Protein AF-A0A7S0LW71-F1 (afdb_monomer_lite)

pLDDT: mean 73.61, std 19.4, range [35.44, 93.12]

Structure (mmCIF, N/CA/C/O backbone):
data_AF-A0A7S0LW71-F1
#
_entry.id   AF-A0A7S0LW71-F1
#
loop_
_atom_site.group_PDB
_atom_site.id
_atom_site.type_symbol
_atom_site.label_atom_id
_atom_site.label_alt_id
_atom_site.label_comp_id
_atom_site.label_asym_id
_atom_site.label_entity_id
_atom_site.label_seq_id
_atom_site.pdbx_PDB_ins_code
_atom_site.Cartn_x
_atom_site.Cartn_y
_atom_site.Cartn_z
_atom_site.occupancy
_atom_site.B_iso_or_equiv
_atom_site.auth_seq_id
_atom_site.auth_comp_id
_atom_site.auth_asym_id
_atom_site.auth_atom_id
_atom_site.pdbx_PDB_model_num
ATOM 1 N N . HIS A 1 1 ? -15.031 48.111 -22.662 1.00 38.97 1 HIS A N 1
ATOM 2 C CA . HIS A 1 1 ? -14.544 46.719 -22.761 1.00 38.97 1 HIS A CA 1
ATOM 3 C C . HIS A 1 1 ? -13.339 46.546 -21.852 1.00 38.97 1 HIS A C 1
ATOM 5 O O . HIS A 1 1 ? -12.439 47.370 -21.896 1.00 38.97 1 HIS A O 1
ATOM 11 N N . ASN A 1 2 ? -13.386 45.560 -20.955 1.00 39.44 2 ASN A N 1
ATOM 12 C CA . ASN A 1 2 ? -12.462 45.393 -19.834 1.00 39.44 2 ASN A CA 1
ATOM 13 C C . ASN A 1 2 ? -11.585 44.157 -20.098 1.00 39.44 2 ASN A C 1
ATOM 15 O O . ASN A 1 2 ? -12.115 43.051 -20.169 1.00 39.44 2 ASN A O 1
ATOM 19 N N . THR A 1 3 ? -10.273 44.328 -20.258 1.00 42.38 3 THR A N 1
ATOM 20 C CA . THR A 1 3 ? -9.320 43.220 -20.458 1.00 42.38 3 THR A CA 1
ATOM 21 C C . THR A 1 3 ? -8.058 43.460 -19.636 1.00 42.38 3 THR A C 1
ATOM 23 O O . THR A 1 3 ? -7.300 44.390 -19.896 1.00 42.38 3 THR A O 1
ATOM 26 N N . ARG A 1 4 ? -7.838 42.600 -18.634 1.00 48.81 4 ARG A N 1
ATOM 27 C CA . ARG A 1 4 ? -6.607 42.513 -17.832 1.00 48.81 4 ARG A CA 1
ATOM 28 C C . ARG A 1 4 ? -5.583 41.604 -18.526 1.00 48.81 4 ARG A C 1
ATOM 30 O O . ARG A 1 4 ? -5.961 40.493 -18.894 1.00 48.81 4 ARG A O 1
ATOM 37 N N . PRO A 1 5 ? -4.291 41.967 -18.580 1.00 49.34 5 PRO A N 1
ATOM 38 C CA . PRO A 1 5 ? -3.223 40.996 -18.785 1.00 49.34 5 PRO A CA 1
ATOM 39 C C . PRO A 1 5 ? -2.511 40.595 -17.480 1.00 49.34 5 PRO A C 1
ATOM 41 O O . PRO A 1 5 ? -2.400 41.355 -16.519 1.00 49.34 5 PRO A O 1
ATOM 44 N N . ARG A 1 6 ? -2.073 39.331 -17.479 1.00 42.94 6 ARG A N 1
ATOM 45 C CA . ARG A 1 6 ? -1.492 38.540 -16.385 1.00 42.94 6 ARG A CA 1
ATOM 46 C C . ARG A 1 6 ? -0.023 38.918 -16.160 1.00 42.94 6 ARG A C 1
ATOM 48 O O . ARG A 1 6 ? 0.734 39.052 -17.115 1.00 42.94 6 ARG A O 1
ATOM 55 N N . THR A 1 7 ? 0.390 39.034 -14.902 1.00 44.75 7 THR A N 1
ATOM 56 C CA . THR A 1 7 ? 1.780 39.277 -14.496 1.00 44.75 7 THR A CA 1
ATOM 57 C C . THR A 1 7 ? 2.644 38.022 -14.658 1.00 44.75 7 THR A C 1
ATOM 59 O O . THR A 1 7 ? 2.347 36.962 -14.110 1.00 44.75 7 THR A O 1
ATOM 62 N N . ALA A 1 8 ? 3.744 38.164 -15.400 1.00 39.44 8 ALA A N 1
ATOM 63 C CA . ALA A 1 8 ? 4.846 37.212 -15.474 1.00 39.44 8 ALA A CA 1
ATOM 64 C C . ALA A 1 8 ? 5.875 37.534 -14.376 1.00 39.44 8 ALA A C 1
ATOM 66 O O . ALA A 1 8 ? 6.383 38.653 -14.304 1.00 39.44 8 ALA A O 1
ATOM 67 N N . CYS A 1 9 ? 6.198 36.560 -13.523 1.00 35.44 9 CYS A N 1
ATOM 68 C CA . CYS A 1 9 ? 7.262 36.688 -12.529 1.00 35.44 9 CYS A CA 1
ATOM 69 C C . CYS A 1 9 ? 8.601 36.284 -13.167 1.00 35.44 9 CYS A C 1
ATOM 71 O O . CYS A 1 9 ? 8.838 35.115 -13.458 1.00 35.44 9 CYS A O 1
ATOM 73 N N . SER A 1 10 ? 9.458 37.273 -13.422 1.00 45.72 10 SER A N 1
ATOM 74 C CA . SER A 1 10 ? 10.845 37.100 -13.862 1.00 45.72 10 SER A CA 1
ATOM 75 C C . SER A 1 10 ? 11.795 37.134 -12.665 1.00 45.72 10 SER A C 1
ATOM 77 O O . SER A 1 10 ? 11.712 38.075 -11.878 1.00 45.72 10 SER A O 1
ATOM 79 N N . LYS A 1 11 ? 12.801 36.246 -12.626 1.00 47.59 11 LYS A N 1
ATOM 80 C CA . LYS A 1 11 ? 14.202 36.661 -12.402 1.00 47.59 11 LYS A CA 1
ATOM 81 C C . LYS A 1 11 ? 15.226 35.558 -12.725 1.00 47.59 11 LYS A C 1
ATOM 83 O O . LYS A 1 11 ? 15.261 34.496 -12.123 1.00 47.59 11 LYS A O 1
ATOM 88 N N . ARG A 1 12 ? 16.057 35.914 -13.708 1.00 44.59 12 ARG A N 1
ATOM 89 C CA . ARG A 1 12 ? 17.353 35.376 -14.158 1.00 44.59 12 ARG A CA 1
ATOM 90 C C . ARG A 1 12 ? 18.367 35.161 -13.019 1.00 44.59 12 ARG A C 1
ATOM 92 O O . ARG A 1 12 ? 18.406 36.002 -12.126 1.00 44.59 12 ARG A O 1
ATOM 99 N N . ARG A 1 13 ? 19.334 34.241 -13.188 1.00 37.88 13 ARG A N 1
ATOM 100 C CA . ARG A 1 13 ? 20.689 34.527 -13.741 1.00 37.88 13 ARG A CA 1
ATOM 101 C C . ARG A 1 13 ? 21.615 33.292 -13.679 1.00 37.88 13 ARG A C 1
ATOM 103 O O . ARG A 1 13 ? 21.653 32.586 -12.682 1.00 37.88 13 ARG A O 1
ATOM 110 N N . CYS A 1 14 ? 22.346 33.073 -14.771 1.00 36.16 14 CYS A N 1
ATOM 111 C CA . CYS A 1 14 ? 23.353 32.033 -14.999 1.00 36.16 14 CYS A CA 1
ATOM 112 C C . CYS A 1 14 ? 24.703 32.344 -14.319 1.00 36.16 14 CYS A C 1
ATOM 114 O O . CYS A 1 14 ? 25.054 33.519 -14.233 1.00 36.16 14 CYS A O 1
ATOM 116 N N . GLN A 1 15 ? 25.482 31.310 -13.973 1.00 36.19 15 GLN A N 1
ATOM 117 C CA . GLN A 1 15 ? 26.862 30.995 -14.430 1.00 36.19 15 GLN A CA 1
ATOM 118 C C . GLN A 1 15 ? 27.606 30.161 -13.370 1.00 36.19 15 GLN A C 1
ATOM 120 O O . GLN A 1 15 ? 27.416 30.362 -12.175 1.00 36.19 15 GLN A O 1
ATOM 125 N N . GLY A 1 16 ? 28.360 29.156 -13.825 1.00 41.94 16 GLY A N 1
ATOM 126 C CA . GLY A 1 16 ? 28.789 28.019 -13.011 1.00 41.94 16 GLY A CA 1
ATOM 127 C C . GLY A 1 16 ? 30.214 28.049 -12.477 1.00 41.94 16 GLY A C 1
ATOM 128 O O . GLY A 1 16 ? 31.022 28.849 -12.922 1.00 41.94 16 GLY A O 1
ATOM 129 N N . VAL A 1 17 ? 30.476 27.100 -11.572 1.00 36.41 17 VAL A N 1
ATOM 130 C CA . VAL A 1 17 ? 31.758 26.469 -11.212 1.00 36.41 17 VAL A CA 1
ATOM 131 C C . VAL A 1 17 ? 31.391 25.111 -10.561 1.00 36.41 17 VAL A C 1
ATOM 133 O O . VAL A 1 17 ? 30.576 25.085 -9.644 1.00 36.41 17 VAL A O 1
ATOM 136 N N . LEU A 1 18 ? 31.920 23.981 -11.043 1.00 41.81 18 LEU A N 1
ATOM 137 C CA . LEU A 1 18 ? 32.102 22.735 -10.254 1.00 41.81 18 LEU A CA 1
ATOM 138 C C . LEU A 1 18 ? 33.540 22.773 -9.684 1.00 41.81 18 LEU A C 1
ATOM 140 O O . LEU A 1 18 ? 34.350 23.426 -10.348 1.00 41.81 18 LEU A O 1
ATOM 144 N N . PRO A 1 19 ? 33.961 22.044 -8.617 1.00 49.38 19 PRO A N 1
ATOM 145 C CA . PRO A 1 19 ? 33.316 21.028 -7.741 1.00 49.38 19 PRO A CA 1
ATOM 146 C C . PRO A 1 19 ? 33.733 21.266 -6.239 1.00 49.38 19 PRO A C 1
ATOM 148 O O . PRO A 1 19 ? 34.013 22.421 -5.926 1.00 49.38 19 PRO A O 1
ATOM 151 N N . PRO A 1 20 ? 33.911 20.294 -5.303 1.00 53.03 20 PRO A N 1
ATOM 152 C CA . PRO A 1 20 ? 33.382 18.936 -5.100 1.00 53.03 20 PRO A CA 1
ATOM 153 C C . PRO A 1 20 ? 32.689 18.751 -3.714 1.00 53.03 20 PRO A C 1
ATOM 155 O O . PRO A 1 20 ? 32.711 19.622 -2.856 1.00 53.03 20 PRO A O 1
ATOM 158 N N . ASP A 1 21 ? 32.183 17.536 -3.494 1.00 42.09 21 ASP A N 1
ATOM 159 C CA . ASP A 1 21 ? 32.151 16.835 -2.197 1.00 42.09 21 ASP A CA 1
ATOM 160 C C . ASP A 1 21 ? 30.963 17.017 -1.219 1.00 42.09 21 ASP A C 1
ATOM 162 O O . ASP A 1 21 ? 30.567 18.106 -0.819 1.00 42.09 21 ASP A O 1
ATOM 166 N N . LEU A 1 22 ? 30.470 15.842 -0.800 1.00 43.19 22 LEU A N 1
ATOM 167 C CA . LEU A 1 22 ? 29.559 15.524 0.311 1.00 43.19 22 LEU A CA 1
ATOM 168 C C . LEU A 1 22 ? 28.084 15.891 0.137 1.00 43.19 22 LEU A C 1
ATOM 170 O O . LEU A 1 22 ? 27.557 16.862 0.671 1.00 43.19 22 LEU A O 1
ATOM 174 N N . GLY A 1 23 ? 27.378 14.987 -0.546 1.00 39.66 23 GLY A N 1
ATOM 175 C CA . GLY A 1 23 ? 25.923 14.955 -0.554 1.00 39.66 23 GLY A CA 1
ATOM 176 C C . GLY A 1 23 ? 25.321 14.972 0.856 1.00 39.66 23 GLY A C 1
ATOM 177 O O . GLY A 1 23 ? 25.719 14.208 1.735 1.00 39.66 23 GLY A O 1
ATOM 178 N N . ASP A 1 24 ? 24.310 15.822 1.031 1.00 44.22 24 ASP A N 1
ATOM 179 C CA . ASP A 1 24 ? 23.480 15.925 2.227 1.00 44.22 24 ASP A CA 1
ATOM 180 C C . ASP A 1 24 ? 23.026 14.545 2.756 1.00 44.22 24 ASP A C 1
ATOM 182 O O . ASP A 1 24 ? 22.196 13.873 2.120 1.00 44.22 24 ASP A O 1
ATOM 186 N N . PRO A 1 25 ? 23.438 14.127 3.971 1.00 45.59 25 PRO A N 1
ATOM 187 C CA . PRO A 1 25 ? 23.002 12.859 4.561 1.00 45.59 25 PRO A CA 1
ATOM 188 C C . PRO A 1 25 ? 21.508 12.859 4.939 1.00 45.59 25 PRO A C 1
ATOM 190 O O . PRO A 1 25 ? 20.930 11.812 5.240 1.00 45.59 25 PRO A O 1
ATOM 193 N N . ALA A 1 26 ? 20.834 14.013 4.888 1.00 38.69 26 ALA A N 1
ATOM 194 C CA . ALA A 1 26 ? 19.404 14.128 5.166 1.00 38.69 26 ALA A CA 1
ATOM 195 C C . ALA A 1 26 ? 18.507 13.608 4.024 1.00 38.69 26 ALA A C 1
ATOM 197 O O . ALA A 1 26 ? 17.352 13.259 4.277 1.00 38.69 26 ALA A O 1
ATOM 198 N N . ASN A 1 27 ? 19.020 13.483 2.792 1.00 40.84 27 ASN A N 1
ATOM 199 C CA . ASN A 1 27 ? 18.260 12.935 1.657 1.00 40.84 27 ASN A CA 1
ATOM 200 C C . ASN A 1 27 ? 18.504 11.425 1.432 1.00 40.84 27 ASN A C 1
ATOM 202 O O . ASN A 1 27 ? 17.855 10.786 0.603 1.00 40.84 27 ASN A O 1
ATOM 206 N N . VAL A 1 28 ? 19.403 10.822 2.218 1.00 42.66 28 VAL A N 1
ATOM 207 C CA . VAL A 1 28 ? 19.805 9.407 2.116 1.00 42.66 28 VAL A CA 1
ATOM 208 C C . VAL A 1 28 ? 18.748 8.449 2.695 1.00 42.66 28 VAL A C 1
ATOM 210 O O . VAL A 1 28 ? 18.704 7.275 2.338 1.00 42.66 28 VAL A O 1
ATOM 213 N N . LYS A 1 29 ? 17.800 8.934 3.510 1.00 41.28 29 LYS A N 1
ATOM 214 C CA . LYS A 1 29 ? 16.784 8.086 4.175 1.00 41.28 29 LYS A CA 1
ATOM 215 C C . LYS A 1 29 ? 15.661 7.554 3.268 1.00 41.28 29 LYS A C 1
ATOM 217 O O . LYS A 1 29 ? 14.783 6.852 3.757 1.00 41.28 29 LYS A O 1
ATOM 222 N N . ARG A 1 30 ? 15.679 7.849 1.961 1.00 49.38 30 ARG A N 1
ATOM 223 C CA . ARG A 1 30 ? 14.773 7.242 0.960 1.00 49.38 30 ARG A CA 1
ATOM 224 C C . ARG A 1 30 ? 15.487 6.373 -0.080 1.00 49.38 30 ARG A C 1
ATOM 226 O O . ARG A 1 30 ? 14.875 6.003 -1.076 1.00 49.38 30 ARG A O 1
ATOM 233 N N . ARG A 1 31 ? 16.765 6.037 0.123 1.00 58.84 31 ARG A N 1
ATOM 234 C CA . ARG A 1 31 ? 17.498 5.125 -0.765 1.00 58.84 31 ARG A CA 1
ATOM 235 C C . ARG A 1 31 ? 18.098 3.957 0.016 1.00 58.84 31 ARG A C 1
ATOM 237 O O . ARG A 1 31 ? 19.086 4.123 0.719 1.00 58.84 31 ARG A O 1
ATOM 244 N N . ARG A 1 32 ? 17.523 2.768 -0.171 1.00 46.81 32 ARG A N 1
ATOM 245 C CA . ARG A 1 32 ? 18.165 1.447 -0.033 1.00 46.81 32 ARG A CA 1
ATOM 246 C C . ARG A 1 32 ? 17.418 0.447 -0.937 1.00 46.81 32 ARG A C 1
ATOM 248 O O . ARG A 1 32 ? 16.204 0.592 -1.038 1.00 46.81 32 ARG A O 1
ATOM 255 N N . PRO A 1 33 ? 18.052 -0.605 -1.489 1.00 48.00 33 PRO A N 1
ATOM 256 C CA . PRO A 1 33 ? 19.438 -0.739 -1.933 1.00 48.00 33 PRO A CA 1
ATOM 257 C C . PRO A 1 33 ? 19.530 -1.231 -3.399 1.00 48.00 33 PRO A C 1
ATOM 259 O O . PRO A 1 33 ? 19.025 -2.284 -3.762 1.00 48.00 33 PRO A O 1
ATOM 262 N N . SER A 1 34 ? 20.235 -0.475 -4.235 1.00 46.25 34 SER A N 1
ATOM 263 C CA . SER A 1 34 ? 21.121 -0.963 -5.301 1.00 46.25 34 SER A CA 1
ATOM 264 C C . SER A 1 34 ? 21.910 0.257 -5.769 1.00 46.25 34 SER A C 1
ATOM 266 O O . SER A 1 34 ? 21.316 1.307 -6.021 1.00 46.25 34 SER A O 1
ATOM 268 N N . LEU A 1 35 ? 23.240 0.154 -5.834 1.00 55.09 35 LEU A N 1
ATOM 269 C CA . LEU A 1 35 ? 24.099 1.213 -6.382 1.00 55.09 35 LEU A CA 1
ATOM 270 C C . LEU A 1 35 ? 23.832 1.468 -7.876 1.00 55.09 35 LEU A C 1
ATOM 272 O O . LEU A 1 35 ? 24.308 2.464 -8.412 1.00 55.09 35 LEU A O 1
ATOM 276 N N . MET A 1 36 ? 23.050 0.606 -8.533 1.00 52.28 36 MET A N 1
ATOM 277 C CA . MET A 1 36 ? 22.655 0.753 -9.926 1.00 52.28 36 MET A CA 1
ATOM 278 C C . MET A 1 36 ? 21.198 1.217 -10.0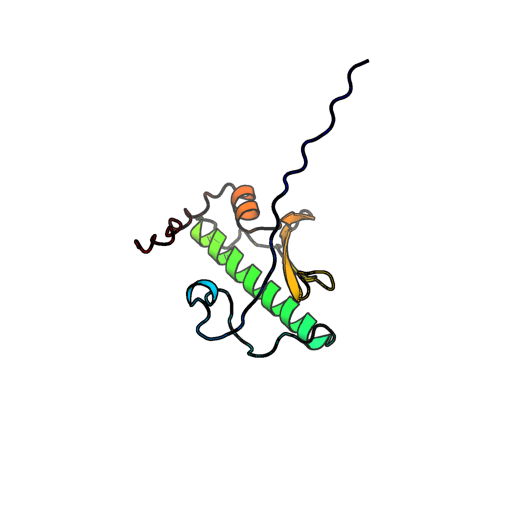49 1.00 52.28 36 MET A C 1
ATOM 280 O O . MET A 1 36 ? 20.316 0.664 -9.378 1.00 52.28 36 MET A O 1
ATOM 284 N N . PRO A 1 37 ? 20.914 2.212 -10.914 1.00 61.06 37 PRO A N 1
ATOM 285 C CA . PRO A 1 37 ? 19.549 2.503 -11.305 1.00 61.06 37 PRO A CA 1
ATOM 286 C C . PRO A 1 37 ? 18.937 1.245 -11.941 1.00 61.06 37 PRO A C 1
ATOM 288 O O . PRO A 1 37 ? 19.634 0.488 -12.614 1.00 61.06 37 PRO A O 1
ATOM 291 N N . PRO A 1 38 ? 17.645 0.989 -11.706 1.00 65.81 38 PRO A N 1
ATOM 292 C CA . PRO A 1 38 ? 16.963 -0.136 -12.333 1.00 65.81 38 PRO A CA 1
ATOM 293 C C . PRO A 1 38 ? 17.036 -0.037 -13.851 1.00 65.81 38 PRO A C 1
ATOM 295 O O . PRO A 1 38 ? 16.787 1.035 -14.410 1.00 65.81 38 PRO A O 1
ATOM 298 N N . ASP A 1 39 ? 17.276 -1.161 -14.516 1.00 76.69 39 ASP A N 1
ATOM 299 C CA . ASP A 1 39 ? 17.063 -1.216 -15.952 1.00 76.69 39 ASP A CA 1
ATOM 300 C C . ASP A 1 39 ? 15.563 -1.348 -16.231 1.00 76.69 39 ASP A C 1
ATOM 302 O O . ASP A 1 39 ? 14.971 -2.423 -16.175 1.00 76.69 39 ASP A O 1
ATOM 306 N N . LEU A 1 40 ? 14.921 -0.218 -16.519 1.00 78.25 40 LEU A N 1
ATOM 307 C CA . LEU A 1 40 ? 13.494 -0.174 -16.836 1.00 78.25 40 LEU A CA 1
ATOM 308 C C . LEU A 1 40 ? 13.161 -0.836 -18.184 1.00 78.25 40 LEU A C 1
ATOM 310 O O . LEU A 1 40 ? 11.981 -1.030 -18.477 1.00 78.25 40 LEU A O 1
ATOM 314 N N . LYS A 1 41 ? 14.169 -1.179 -18.999 1.00 80.25 41 LYS A N 1
ATOM 315 C CA . LYS A 1 41 ? 13.995 -1.948 -20.237 1.00 80.25 41 LYS A CA 1
ATOM 316 C C . LYS A 1 41 ? 13.936 -3.451 -19.969 1.00 80.25 41 LYS A C 1
ATOM 318 O O . LYS A 1 41 ? 13.423 -4.185 -20.810 1.00 80.25 41 LYS A O 1
ATOM 323 N N . ASN A 1 42 ? 14.406 -3.902 -18.805 1.00 85.94 42 ASN A N 1
ATOM 324 C CA . ASN A 1 42 ? 14.339 -5.298 -18.410 1.00 85.94 42 ASN A CA 1
ATOM 325 C C . ASN A 1 42 ? 12.966 -5.621 -17.781 1.00 85.94 42 ASN A C 1
ATOM 327 O O . ASN A 1 42 ? 12.651 -5.132 -16.688 1.00 85.94 42 ASN A O 1
ATOM 331 N N . PRO A 1 43 ? 12.136 -6.475 -18.410 1.00 84.38 43 PRO A N 1
ATOM 332 C CA . PRO A 1 43 ? 10.828 -6.831 -17.864 1.00 84.38 43 PRO A CA 1
ATOM 333 C C . PRO A 1 43 ? 10.925 -7.551 -16.511 1.00 84.38 43 PRO A C 1
ATOM 335 O O . PRO A 1 43 ? 10.019 -7.409 -15.689 1.00 84.38 43 PRO A O 1
ATOM 338 N N . ALA A 1 44 ? 12.017 -8.276 -16.240 1.00 86.62 44 ALA A N 1
ATOM 339 C CA . ALA A 1 44 ? 12.221 -8.948 -14.958 1.00 86.62 44 ALA A CA 1
ATOM 340 C C . ALA A 1 44 ? 12.411 -7.941 -13.812 1.00 86.62 44 ALA A C 1
ATOM 342 O O . ALA A 1 44 ? 11.800 -8.091 -12.754 1.00 86.62 44 ALA A O 1
ATOM 343 N N . ASP A 1 45 ? 13.180 -6.871 -14.037 1.00 83.62 45 ASP A N 1
ATOM 344 C CA . ASP A 1 45 ? 13.392 -5.810 -13.046 1.00 83.62 45 ASP A CA 1
ATOM 345 C C . ASP A 1 45 ? 12.113 -5.021 -12.761 1.00 83.62 45 ASP A C 1
ATOM 347 O O . ASP A 1 45 ? 11.815 -4.695 -11.608 1.00 83.62 45 ASP A O 1
ATOM 351 N N . VAL A 1 46 ? 11.326 -4.747 -13.803 1.00 85.88 46 VAL A N 1
ATOM 352 C CA . VAL A 1 46 ? 10.024 -4.080 -13.678 1.00 85.88 46 VAL A CA 1
ATOM 353 C C . VAL A 1 46 ? 9.035 -4.950 -12.899 1.00 85.88 46 VAL A C 1
ATOM 355 O O . VAL A 1 46 ? 8.364 -4.450 -11.994 1.00 85.88 46 VAL A O 1
ATOM 358 N N . ASN A 1 47 ? 8.964 -6.248 -13.206 1.00 88.50 47 ASN A N 1
ATOM 359 C CA . ASN A 1 47 ? 8.091 -7.186 -12.500 1.00 88.50 47 ASN A CA 1
ATOM 360 C C . ASN A 1 47 ? 8.507 -7.360 -11.039 1.00 88.50 47 ASN A C 1
ATOM 362 O O . ASN A 1 47 ? 7.651 -7.293 -10.161 1.00 88.50 47 ASN A O 1
ATOM 366 N N . ARG A 1 48 ? 9.810 -7.496 -10.767 1.00 87.00 48 ARG A N 1
ATOM 367 C CA . ARG A 1 48 ? 10.349 -7.543 -9.404 1.00 87.00 48 ARG A CA 1
ATOM 368 C C . ARG A 1 48 ? 9.904 -6.326 -8.596 1.00 87.00 48 ARG A C 1
ATOM 370 O O . ARG A 1 48 ? 9.321 -6.482 -7.531 1.00 87.00 48 ARG A O 1
ATOM 377 N N . ARG A 1 49 ? 10.078 -5.121 -9.144 1.00 84.44 49 ARG A N 1
ATOM 378 C CA . ARG A 1 49 ? 9.659 -3.872 -8.489 1.00 84.44 49 ARG A CA 1
ATOM 379 C C . ARG A 1 49 ? 8.165 -3.790 -8.241 1.00 84.44 49 ARG A C 1
ATOM 381 O O . ARG A 1 49 ? 7.755 -3.302 -7.194 1.00 84.44 49 ARG A O 1
ATOM 388 N N . ARG A 1 50 ? 7.353 -4.233 -9.203 1.00 87.12 50 ARG A N 1
ATOM 389 C CA . ARG A 1 50 ? 5.900 -4.311 -9.039 1.00 87.12 50 ARG A CA 1
ATOM 390 C C . ARG A 1 50 ? 5.550 -5.212 -7.856 1.00 87.12 50 ARG A C 1
ATOM 392 O O . ARG A 1 50 ? 4.783 -4.789 -6.999 1.00 87.12 50 ARG A O 1
ATOM 399 N N . SER A 1 51 ? 6.113 -6.416 -7.805 1.00 87.69 51 SER A N 1
ATOM 400 C CA . SER A 1 51 ? 5.850 -7.372 -6.728 1.00 87.69 51 SER A CA 1
ATOM 401 C C . SER A 1 51 ? 6.322 -6.836 -5.377 1.00 87.69 51 SER A C 1
ATOM 403 O O . SER A 1 51 ? 5.526 -6.736 -4.455 1.00 87.69 51 SER A O 1
ATOM 405 N N . GLU A 1 52 ? 7.570 -6.378 -5.274 1.00 88.75 52 GLU A N 1
ATOM 406 C CA . GLU A 1 52 ? 8.120 -5.811 -4.036 1.00 88.75 52 GLU A CA 1
ATOM 407 C C . GLU A 1 52 ? 7.303 -4.614 -3.530 1.00 88.75 52 GLU A C 1
ATOM 409 O O . GLU A 1 52 ? 6.985 -4.530 -2.346 1.00 88.75 52 GLU A O 1
ATOM 414 N N . ALA A 1 53 ? 6.921 -3.693 -4.421 1.00 88.25 53 ALA A N 1
ATOM 415 C CA . ALA A 1 53 ? 6.115 -2.536 -4.048 1.00 88.25 53 ALA A CA 1
ATOM 416 C C . ALA A 1 53 ? 4.698 -2.927 -3.614 1.00 88.25 53 ALA A C 1
ATOM 418 O O . ALA A 1 53 ? 4.153 -2.307 -2.701 1.00 88.25 53 ALA A O 1
ATOM 419 N N . ARG A 1 54 ? 4.106 -3.944 -4.252 1.00 91.19 54 ARG A N 1
ATOM 420 C CA . ARG A 1 54 ? 2.797 -4.494 -3.890 1.00 91.19 54 ARG A CA 1
ATOM 421 C C . ARG A 1 54 ? 2.816 -5.086 -2.480 1.00 91.19 54 ARG A C 1
ATOM 423 O O . ARG A 1 54 ? 1.955 -4.723 -1.677 1.00 91.19 54 ARG A O 1
ATOM 430 N N . GLU A 1 55 ? 3.795 -5.940 -2.190 1.00 88.69 55 GLU A N 1
ATOM 431 C CA . GLU A 1 55 ? 3.955 -6.602 -0.889 1.00 88.69 55 GLU A CA 1
ATOM 432 C C . GLU A 1 55 ? 4.263 -5.587 0.214 1.00 88.69 55 GLU A C 1
ATOM 434 O O . GLU A 1 55 ? 3.572 -5.528 1.230 1.00 88.69 55 GLU A O 1
ATOM 439 N N . TYR A 1 56 ? 5.228 -4.695 -0.026 1.00 90.44 56 TYR A N 1
ATOM 440 C CA . TYR A 1 56 ? 5.559 -3.627 0.914 1.00 90.44 56 TYR A CA 1
ATOM 441 C C . TYR A 1 56 ? 4.350 -2.738 1.213 1.00 90.44 56 TYR A C 1
ATOM 443 O O . TYR A 1 56 ? 4.119 -2.334 2.353 1.00 90.44 56 TYR A O 1
ATOM 451 N N . ALA A 1 57 ? 3.560 -2.402 0.192 1.00 89.50 57 ALA A N 1
ATOM 452 C CA . ALA A 1 57 ? 2.364 -1.605 0.392 1.00 89.50 57 ALA A CA 1
ATOM 453 C C . ALA A 1 57 ? 1.300 -2.345 1.199 1.00 89.50 57 ALA A C 1
ATOM 455 O O . ALA A 1 57 ? 0.680 -1.704 2.048 1.00 89.50 57 ALA A O 1
ATOM 456 N N . TRP A 1 58 ? 1.117 -3.649 0.964 1.00 90.75 58 TRP A N 1
ATOM 457 C CA . TRP A 1 58 ? 0.197 -4.499 1.720 1.00 90.75 58 TRP A CA 1
ATOM 458 C C . TRP A 1 58 ? 0.572 -4.570 3.203 1.00 90.75 58 TRP A C 1
ATOM 460 O O . TRP A 1 58 ? -0.229 -4.222 4.073 1.00 90.75 58 TRP A O 1
ATOM 470 N N . GLU A 1 59 ? 1.825 -4.912 3.502 1.00 90.75 59 GLU A N 1
ATOM 471 C CA . GLU A 1 59 ? 2.330 -4.942 4.876 1.00 90.75 59 GLU A CA 1
ATOM 472 C C . GLU A 1 59 ? 2.146 -3.576 5.542 1.00 90.75 59 GLU A C 1
ATOM 474 O O . GLU A 1 59 ? 1.652 -3.437 6.664 1.00 90.75 59 GLU A O 1
ATOM 479 N N . ALA A 1 60 ? 2.503 -2.522 4.818 1.00 89.56 60 ALA A N 1
ATOM 480 C CA . ALA A 1 60 ? 2.548 -1.205 5.398 1.00 89.56 60 ALA A CA 1
ATOM 481 C C . ALA A 1 60 ? 1.167 -0.533 5.495 1.00 89.56 60 ALA A C 1
ATOM 483 O O . ALA A 1 60 ? 1.073 0.465 6.212 1.00 89.56 60 ALA A O 1
ATOM 484 N N . ILE A 1 61 ? 0.124 -1.013 4.799 1.00 90.44 61 ILE A N 1
ATOM 485 C CA . ILE A 1 61 ? -1.272 -0.637 5.078 1.00 90.44 61 ILE A CA 1
ATOM 486 C C . ILE A 1 61 ? -1.835 -1.438 6.248 1.00 90.44 61 ILE A C 1
ATOM 488 O O . ILE A 1 61 ? -2.438 -0.828 7.125 1.00 90.44 61 ILE A O 1
ATOM 492 N N . SER A 1 62 ? -1.556 -2.741 6.323 1.00 90.50 62 SER A N 1
ATOM 493 C CA . SER A 1 62 ? -1.951 -3.585 7.456 1.00 90.50 62 SER A CA 1
ATOM 494 C C . SER A 1 62 ? -1.424 -3.011 8.774 1.00 90.50 62 SER A C 1
ATOM 496 O O . SER A 1 62 ? -2.198 -2.657 9.664 1.00 90.50 62 SER A O 1
ATOM 498 N N . ARG A 1 63 ? -0.118 -2.721 8.837 1.00 90.00 63 ARG A N 1
ATOM 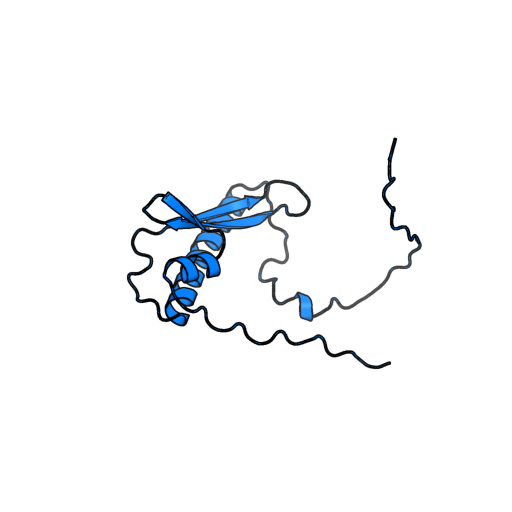499 C CA . ARG A 1 63 ? 0.506 -2.050 9.986 1.00 90.00 63 ARG A CA 1
ATOM 500 C C . ARG A 1 63 ? -0.134 -0.697 10.307 1.00 90.00 63 ARG A C 1
ATOM 502 O O . ARG A 1 63 ? -0.228 -0.321 11.472 1.00 90.00 63 ARG A O 1
ATOM 509 N N . PHE A 1 64 ? -0.506 0.074 9.286 1.00 89.56 64 PHE A N 1
ATOM 510 C CA . PHE A 1 64 ? -1.083 1.404 9.484 1.00 89.56 64 PHE A CA 1
ATOM 511 C C . PHE A 1 64 ? -2.487 1.330 10.080 1.00 89.56 64 PHE A C 1
ATOM 513 O O . PHE A 1 64 ? -2.796 2.105 10.979 1.00 89.56 64 PHE A O 1
ATOM 520 N N . LEU A 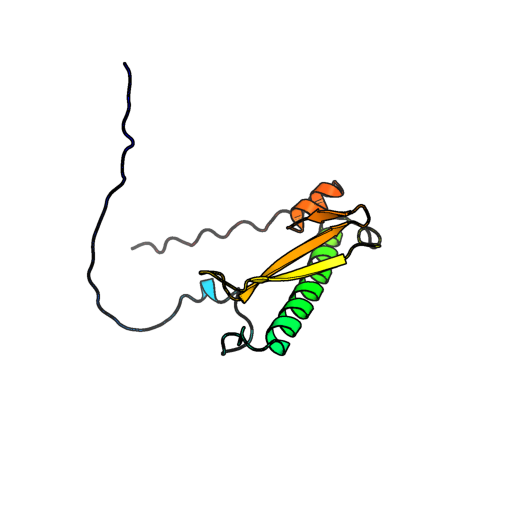1 65 ? -3.307 0.391 9.608 1.00 89.56 65 LEU A N 1
ATOM 521 C CA . LEU A 1 65 ? -4.644 0.164 10.144 1.00 89.56 65 LEU A CA 1
ATOM 522 C C . LEU A 1 65 ? -4.574 -0.406 11.559 1.00 89.56 65 LEU A C 1
ATOM 524 O O . LEU A 1 65 ? -5.250 0.127 12.431 1.00 89.56 65 LEU A O 1
ATOM 528 N N . ALA A 1 66 ? -3.683 -1.364 11.823 1.00 88.81 66 ALA A N 1
ATOM 529 C CA . ALA A 1 66 ? -3.442 -1.869 13.176 1.00 88.81 66 ALA A CA 1
ATOM 530 C C . ALA A 1 66 ? -3.034 -0.740 14.144 1.00 88.81 66 ALA A C 1
ATOM 532 O O . ALA A 1 66 ? -3.576 -0.614 15.238 1.00 88.81 66 ALA A O 1
ATOM 533 N N . ALA A 1 67 ? -2.134 0.155 13.719 1.00 87.31 67 ALA A N 1
ATOM 534 C CA . ALA A 1 67 ? -1.732 1.318 14.516 1.00 87.31 67 ALA A CA 1
ATOM 535 C C . ALA A 1 67 ? -2.849 2.363 14.705 1.00 87.31 67 ALA A C 1
ATOM 537 O O . ALA A 1 67 ? -2.800 3.136 15.659 1.00 87.31 67 ALA A O 1
ATOM 538 N N . ALA A 1 68 ? -3.826 2.406 13.799 1.00 87.06 68 ALA A N 1
ATOM 539 C CA . ALA A 1 68 ? -5.009 3.259 13.894 1.00 87.06 68 ALA A CA 1
ATOM 540 C C . ALA A 1 68 ? -6.150 2.611 14.711 1.00 87.06 68 ALA A C 1
ATOM 542 O O . ALA A 1 68 ? -7.227 3.192 14.811 1.00 87.06 68 ALA A O 1
ATOM 543 N N . GLY A 1 69 ? -5.930 1.418 15.281 1.00 84.69 69 GLY A N 1
ATOM 544 C CA . GLY A 1 69 ? -6.930 0.676 16.056 1.00 84.69 69 GLY A CA 1
ATOM 545 C C . GLY A 1 69 ? -7.875 -0.192 15.218 1.00 84.69 69 GLY A C 1
ATOM 546 O O . GLY A 1 69 ? -8.913 -0.616 15.717 1.00 84.69 69 GLY A O 1
ATOM 547 N N . GLY A 1 70 ? -7.548 -0.449 13.949 1.00 84.25 70 GLY A N 1
ATOM 548 C CA . GLY A 1 70 ? -8.266 -1.396 13.098 1.00 84.25 70 GLY A CA 1
ATOM 549 C C . GLY A 1 70 ? -7.957 -2.851 13.467 1.00 84.25 70 GLY A C 1
ATOM 550 O O . GLY A 1 70 ? -6.827 -3.170 13.828 1.00 84.25 70 GLY A O 1
ATOM 551 N N . GLY A 1 71 ? -8.961 -3.726 13.367 1.00 79.38 71 GLY A N 1
ATOM 552 C CA . GLY A 1 71 ? -8.816 -5.166 13.618 1.00 79.38 71 GLY A CA 1
ATOM 553 C C . GLY A 1 71 ? -8.263 -5.950 12.422 1.00 79.38 71 GLY A C 1
ATOM 554 O O . GLY A 1 71 ? -8.302 -5.478 11.284 1.00 79.38 71 GLY A O 1
ATOM 555 N N . ASP A 1 72 ? -7.806 -7.179 12.673 1.00 73.56 72 ASP A N 1
ATOM 556 C CA . ASP A 1 72 ? -7.116 -8.043 11.698 1.00 73.56 72 ASP A CA 1
ATOM 557 C C . ASP A 1 72 ? -7.957 -8.417 10.457 1.00 73.56 72 ASP A C 1
ATOM 559 O O . ASP A 1 72 ? -7.407 -8.794 9.425 1.00 73.56 72 ASP A O 1
ATOM 563 N N . GLY A 1 73 ? -9.285 -8.264 10.518 1.00 83.00 73 GLY A N 1
ATOM 564 C CA . GLY A 1 73 ? -10.212 -8.568 9.419 1.00 83.00 73 GLY A CA 1
ATOM 565 C C . GLY A 1 73 ? -10.546 -7.400 8.483 1.00 83.00 73 GLY A C 1
ATOM 566 O O . GLY A 1 73 ? -11.300 -7.584 7.533 1.00 83.00 73 GLY A O 1
ATOM 567 N N . LEU A 1 74 ? -10.025 -6.189 8.718 1.00 84.88 74 LEU A N 1
ATOM 568 C CA . LEU A 1 74 ? -10.424 -5.004 7.936 1.00 84.88 74 LEU A CA 1
ATOM 569 C C . LEU A 1 74 ? -10.031 -5.076 6.454 1.00 84.88 74 LEU A C 1
ATOM 571 O O . LEU A 1 74 ? -10.666 -4.452 5.607 1.00 84.88 74 LEU A O 1
ATOM 575 N N . LEU A 1 75 ? -8.947 -5.789 6.159 1.00 87.06 75 LEU A N 1
ATOM 576 C CA . LEU A 1 75 ? -8.386 -5.906 4.817 1.00 87.06 75 LEU A CA 1
ATOM 577 C C . LEU A 1 75 ? -8.814 -7.194 4.107 1.00 87.06 75 LEU A C 1
ATOM 579 O O . LEU A 1 75 ? -8.265 -7.510 3.054 1.00 87.06 75 LEU A O 1
ATOM 583 N N . ASP A 1 76 ? -9.780 -7.940 4.643 1.00 89.31 76 ASP A N 1
ATOM 584 C CA . ASP A 1 76 ? -10.220 -9.167 3.987 1.00 89.31 76 ASP A CA 1
ATOM 585 C C . ASP A 1 76 ? -10.849 -8.873 2.614 1.00 89.31 76 ASP A C 1
ATOM 587 O O . ASP A 1 76 ? -11.637 -7.940 2.444 1.00 89.31 76 ASP A O 1
ATOM 591 N N . GLY A 1 77 ? -10.423 -9.620 1.596 1.00 89.81 77 GLY A N 1
ATOM 592 C CA . GLY A 1 77 ? -10.810 -9.383 0.200 1.00 89.81 77 GLY A CA 1
ATOM 593 C C . GLY A 1 77 ? -10.198 -8.138 -0.464 1.00 89.81 77 GLY A C 1
ATOM 594 O O . GLY A 1 77 ? -10.492 -7.868 -1.631 1.00 89.81 77 GLY A O 1
ATOM 595 N N . TRP A 1 78 ? -9.337 -7.379 0.221 1.00 92.50 78 TRP A N 1
ATOM 596 C CA . TRP A 1 78 ? -8.605 -6.275 -0.401 1.00 92.50 78 TRP A CA 1
ATOM 597 C C . TRP A 1 78 ? -7.399 -6.779 -1.187 1.00 92.50 78 TRP A C 1
ATOM 599 O O . TRP A 1 78 ? -6.769 -7.778 -0.846 1.00 92.50 78 TRP A O 1
ATOM 609 N N . TYR A 1 79 ? -7.018 -6.031 -2.220 1.00 91.38 79 TYR A N 1
ATOM 610 C CA . TYR A 1 79 ? -5.793 -6.306 -2.964 1.00 91.38 79 TYR A CA 1
ATOM 611 C C . TYR A 1 79 ? -5.041 -5.027 -3.325 1.00 91.38 79 TYR A C 1
ATOM 613 O O . TYR A 1 79 ? -5.610 -3.942 -3.465 1.00 91.38 79 TYR A O 1
ATOM 621 N N . THR A 1 80 ? -3.725 -5.157 -3.470 1.00 93.12 80 THR A N 1
ATOM 622 C CA . THR A 1 80 ? -2.825 -4.079 -3.882 1.00 93.12 80 THR A CA 1
ATOM 623 C C . THR A 1 80 ? -2.341 -4.284 -5.309 1.00 93.12 80 THR A C 1
ATOM 625 O O . THR A 1 80 ? -2.011 -5.396 -5.721 1.00 93.12 80 THR A O 1
ATOM 628 N N . THR A 1 81 ? -2.248 -3.186 -6.055 1.00 92.31 81 THR A N 1
ATOM 629 C CA . THR A 1 81 ? -1.697 -3.163 -7.414 1.00 92.31 81 THR A CA 1
ATOM 630 C C . THR A 1 81 ? -0.581 -2.135 -7.480 1.00 92.31 81 THR A C 1
ATOM 632 O O . THR A 1 81 ? -0.734 -1.027 -6.971 1.00 92.31 81 THR A O 1
ATOM 635 N N . ALA A 1 82 ? 0.533 -2.489 -8.119 1.00 92.31 82 ALA A N 1
ATOM 636 C CA . ALA A 1 82 ? 1.671 -1.598 -8.304 1.00 92.31 82 ALA A CA 1
ATOM 637 C C . ALA A 1 82 ? 1.968 -1.367 -9.795 1.00 92.31 82 ALA A C 1
ATOM 639 O O . ALA A 1 82 ? 2.067 -2.303 -10.596 1.00 92.31 82 ALA A O 1
ATOM 640 N N . GLU A 1 83 ? 2.149 -0.106 -10.173 1.00 89.62 83 GLU A N 1
ATOM 641 C CA . GLU A 1 83 ? 2.438 0.311 -11.540 1.00 89.62 83 GLU A CA 1
ATOM 642 C C . GLU A 1 83 ? 3.754 1.079 -11.596 1.00 89.62 83 GLU A C 1
ATOM 644 O O . GLU A 1 83 ? 3.954 2.062 -10.891 1.00 89.62 83 GLU A O 1
ATOM 649 N N . VAL A 1 84 ? 4.674 0.625 -12.448 1.00 88.56 84 VAL A N 1
ATOM 650 C CA . VAL A 1 84 ? 5.951 1.309 -12.672 1.00 88.56 84 VAL A CA 1
ATOM 651 C C . VAL A 1 84 ? 5.772 2.329 -13.794 1.00 88.56 84 VAL A C 1
ATOM 653 O O . VAL A 1 84 ? 5.415 1.959 -14.916 1.00 88.56 84 VAL A O 1
ATOM 656 N N . ARG A 1 85 ? 6.048 3.607 -13.515 1.00 86.38 85 ARG A N 1
ATOM 657 C CA . ARG A 1 85 ? 5.975 4.689 -14.506 1.00 86.38 85 ARG A CA 1
ATOM 658 C C . ARG A 1 85 ? 7.013 4.485 -15.604 1.00 86.38 85 ARG A C 1
ATOM 660 O O . ARG A 1 85 ? 8.213 4.429 -15.336 1.00 86.38 85 ARG A O 1
ATOM 667 N N . LYS A 1 86 ? 6.545 4.423 -16.853 1.00 81.38 86 LYS A N 1
ATOM 668 C CA . LYS A 1 86 ? 7.372 4.146 -18.041 1.00 81.38 86 LYS A CA 1
ATOM 669 C C . LYS A 1 86 ? 7.899 5.395 -18.762 1.00 81.38 86 LYS A C 1
ATOM 671 O O . LYS A 1 86 ? 8.634 5.244 -19.728 1.00 81.38 86 LYS A O 1
ATOM 676 N N . GLY A 1 87 ? 7.550 6.610 -18.324 1.00 78.69 87 GLY A N 1
ATOM 677 C CA . GLY A 1 87 ? 7.981 7.848 -18.988 1.00 78.69 87 GLY A CA 1
ATOM 678 C C . GLY A 1 87 ? 8.054 9.078 -18.077 1.00 78.69 87 GLY A C 1
ATOM 679 O O . GLY A 1 87 ? 7.547 9.067 -16.954 1.00 78.69 87 GLY A O 1
ATOM 680 N N . GLY A 1 88 ? 8.668 10.145 -18.599 1.00 79.50 88 GLY A N 1
ATOM 681 C CA . GLY A 1 88 ? 8.787 11.458 -17.952 1.00 79.50 88 GLY A CA 1
ATOM 682 C C . GLY A 1 88 ? 9.919 11.570 -16.924 1.00 79.50 88 GLY A C 1
ATOM 683 O O . GLY A 1 88 ? 10.728 10.665 -16.760 1.00 79.50 88 GLY A O 1
ATOM 684 N N . GLU A 1 89 ? 9.960 12.687 -16.194 1.00 78.31 89 GLU A N 1
ATOM 685 C CA . GLU A 1 89 ? 10.962 12.956 -15.142 1.00 78.31 89 GLU A CA 1
ATOM 686 C C . GLU A 1 89 ? 10.876 11.959 -13.966 1.00 78.31 89 GLU A C 1
ATOM 688 O O . GLU A 1 89 ? 11.841 11.727 -13.245 1.00 78.31 89 GLU A O 1
ATOM 693 N N . SER A 1 90 ? 9.715 11.322 -13.786 1.00 78.06 90 SER A N 1
ATOM 694 C CA . SER A 1 90 ? 9.445 10.335 -12.728 1.00 78.06 90 SER A CA 1
ATOM 695 C C . SER A 1 90 ? 9.555 8.882 -13.206 1.00 78.06 90 SER A C 1
ATOM 697 O O . SER A 1 90 ? 8.902 7.998 -12.646 1.00 78.06 90 SER A O 1
ATOM 699 N N . ILE A 1 91 ? 10.333 8.622 -14.259 1.00 80.38 91 ILE A N 1
ATOM 700 C CA . ILE A 1 91 ? 10.491 7.279 -14.821 1.00 80.38 91 ILE A CA 1
ATOM 701 C C . ILE A 1 91 ? 11.043 6.305 -13.765 1.00 80.38 91 ILE A C 1
ATOM 703 O O . ILE A 1 91 ? 11.961 6.623 -13.009 1.00 80.38 91 ILE A O 1
ATOM 707 N N . GLY A 1 92 ? 10.445 5.118 -13.667 1.00 80.50 92 GLY A N 1
ATOM 708 C CA . GLY A 1 92 ? 10.837 4.093 -12.697 1.00 80.50 92 GLY A CA 1
ATOM 709 C C . GLY A 1 92 ? 10.300 4.282 -11.277 1.00 80.50 92 GLY A C 1
ATOM 710 O O . GLY A 1 92 ? 10.568 3.427 -10.426 1.00 80.50 92 GLY A O 1
ATOM 711 N N . GLN A 1 93 ? 9.538 5.349 -11.007 1.00 84.50 93 GLN A N 1
ATOM 712 C CA . GLN A 1 93 ? 8.731 5.431 -9.789 1.00 84.50 93 GLN A CA 1
ATOM 713 C C . GLN A 1 93 ? 7.590 4.417 -9.840 1.00 84.50 93 GLN A C 1
ATOM 715 O O . GLN A 1 93 ? 7.061 4.123 -10.912 1.00 84.50 93 GLN A O 1
ATOM 720 N N . VAL A 1 94 ? 7.231 3.888 -8.672 1.00 88.50 94 VAL A N 1
ATOM 721 C CA . VAL A 1 94 ? 6.142 2.923 -8.533 1.00 88.50 94 VAL A CA 1
ATOM 722 C C . VAL A 1 94 ? 4.963 3.602 -7.854 1.00 88.50 94 VAL A C 1
ATOM 724 O O . VAL A 1 94 ? 5.090 4.084 -6.729 1.00 88.50 94 VAL A O 1
ATOM 727 N N . ASP A 1 95 ? 3.831 3.644 -8.544 1.00 89.69 95 ASP A N 1
ATOM 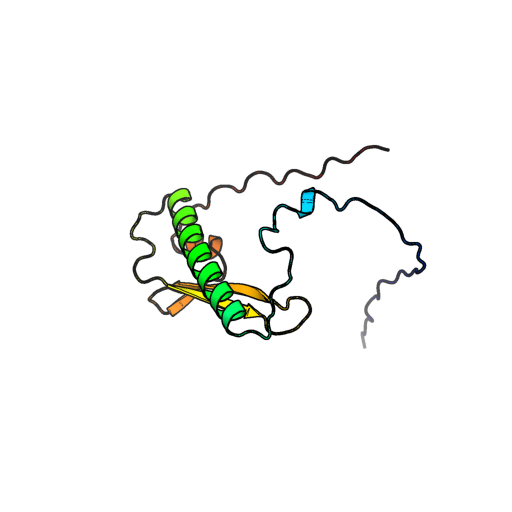728 C CA . ASP A 1 95 ? 2.547 4.032 -7.976 1.00 89.69 95 ASP A CA 1
ATOM 729 C C . ASP A 1 95 ? 1.859 2.793 -7.412 1.00 89.69 95 ASP A C 1
ATOM 731 O O . ASP A 1 95 ? 1.877 1.731 -8.034 1.00 89.69 95 ASP A O 1
ATOM 735 N N . VAL A 1 96 ? 1.246 2.923 -6.236 1.00 92.06 96 VAL A N 1
ATOM 736 C CA . VAL A 1 96 ? 0.514 1.822 -5.606 1.00 92.06 96 VAL A CA 1
ATOM 737 C C . VAL A 1 96 ? -0.935 2.212 -5.369 1.00 92.06 96 VAL A C 1
ATOM 739 O O . VAL A 1 96 ? -1.230 3.306 -4.881 1.00 92.06 96 VAL A O 1
ATOM 742 N N . TYR A 1 97 ? -1.826 1.282 -5.688 1.00 92.94 97 TYR A N 1
ATOM 743 C CA . TYR A 1 97 ? -3.264 1.399 -5.532 1.00 92.94 97 TYR A CA 1
ATOM 744 C C . TYR A 1 97 ? -3.778 0.300 -4.605 1.00 92.94 97 TYR A C 1
ATOM 746 O O . TYR A 1 97 ? -3.357 -0.853 -4.698 1.00 92.94 97 TYR A O 1
ATOM 754 N N . TYR A 1 98 ? -4.702 0.669 -3.723 1.00 92.88 98 TYR A N 1
ATOM 755 C CA . TYR A 1 98 ? -5.415 -0.251 -2.841 1.00 92.88 98 TYR A CA 1
ATOM 756 C C . TYR A 1 98 ? -6.834 -0.404 -3.364 1.00 92.88 98 TYR A C 1
ATOM 758 O O . TYR A 1 98 ? -7.513 0.601 -3.590 1.00 92.88 98 TYR A O 1
ATOM 766 N N . HIS A 1 99 ? -7.271 -1.637 -3.562 1.00 92.69 99 HIS A N 1
ATOM 767 C CA . HIS A 1 99 ? -8.580 -1.954 -4.102 1.00 92.69 99 HIS A CA 1
ATOM 768 C C . HIS A 1 99 ? -9.445 -2.593 -3.024 1.00 92.69 99 HIS A C 1
ATOM 770 O O . HIS A 1 99 ? -9.061 -3.588 -2.411 1.00 92.69 99 HIS A O 1
ATOM 776 N N . HIS A 1 100 ? -10.611 -1.994 -2.827 1.00 91.81 100 HIS A N 1
ATOM 777 C CA . HIS A 1 100 ? -11.700 -2.533 -2.034 1.00 91.81 100 HIS A CA 1
ATOM 778 C C . HIS A 1 100 ? -12.443 -3.608 -2.845 1.00 91.81 100 HIS A C 1
ATOM 780 O O . HIS A 1 100 ? -12.576 -3.432 -4.063 1.00 91.81 100 HIS A O 1
ATOM 786 N N . PRO A 1 101 ? -12.987 -4.663 -2.212 1.00 91.50 101 PRO A N 1
ATOM 787 C CA . PRO A 1 101 ? -13.812 -5.669 -2.891 1.00 91.50 101 PRO A CA 1
ATOM 788 C C . PRO A 1 101 ? -14.993 -5.068 -3.680 1.00 91.50 101 PRO A C 1
ATOM 790 O O . PRO A 1 101 ? -15.209 -5.437 -4.827 1.00 91.50 101 PRO A O 1
ATOM 793 N N . ASP A 1 102 ? -15.668 -4.047 -3.142 1.00 89.44 102 ASP A N 1
ATOM 794 C CA . ASP A 1 102 ? -16.702 -3.240 -3.831 1.00 89.44 102 ASP A CA 1
ATOM 795 C C . ASP A 1 102 ? -16.233 -2.449 -5.077 1.00 89.44 102 ASP A C 1
ATOM 797 O O . ASP A 1 102 ? -16.987 -1.656 -5.639 1.00 89.44 102 ASP A O 1
ATOM 801 N N . GLY A 1 103 ? -14.974 -2.582 -5.503 1.00 88.81 103 GLY A N 1
ATOM 802 C CA . GLY A 1 103 ? -14.440 -1.919 -6.698 1.00 88.81 103 GLY A CA 1
ATOM 803 C C . GLY A 1 103 ? -13.959 -0.481 -6.477 1.00 88.81 103 GLY A C 1
ATOM 804 O O . GLY A 1 103 ? -13.540 0.194 -7.423 1.00 88.81 103 GLY A O 1
ATOM 805 N N . LYS A 1 104 ? -13.960 0.010 -5.233 1.00 91.69 104 LYS A N 1
ATOM 806 C CA . LYS A 1 104 ? -13.389 1.320 -4.890 1.00 91.69 104 LYS A CA 1
ATOM 807 C C . LYS A 1 104 ? -11.865 1.245 -4.826 1.00 91.69 104 LYS A C 1
ATOM 809 O O . LYS A 1 104 ? -11.303 0.295 -4.293 1.00 91.69 104 LYS A O 1
ATOM 814 N N . ARG A 1 105 ? -11.182 2.272 -5.337 1.00 92.50 105 ARG A N 1
ATOM 815 C CA . ARG A 1 105 ? -9.714 2.359 -5.326 1.00 92.50 105 ARG A CA 1
ATOM 816 C C . ARG A 1 105 ? -9.213 3.545 -4.514 1.00 92.50 105 ARG A C 1
ATOM 818 O O . ARG A 1 105 ? -9.781 4.635 -4.587 1.00 92.50 105 ARG A O 1
ATOM 825 N N . PHE A 1 106 ? -8.106 3.347 -3.813 1.00 93.06 106 PHE A N 1
ATOM 826 C CA . PHE A 1 106 ? -7.446 4.350 -2.983 1.00 93.06 106 PHE A CA 1
ATOM 827 C C . PHE A 1 106 ? -5.974 4.475 -3.368 1.00 93.06 106 PHE A C 1
ATOM 829 O O . PHE A 1 106 ? -5.346 3.497 -3.774 1.00 93.06 106 PHE A O 1
ATOM 836 N N . ARG A 1 107 ? -5.412 5.682 -3.243 1.00 90.12 107 ARG A N 1
ATOM 837 C CA . ARG A 1 107 ? -4.012 5.972 -3.611 1.00 90.12 107 ARG A CA 1
ATOM 838 C C . ARG A 1 107 ? -3.111 6.149 -2.394 1.00 90.12 107 ARG A C 1
ATOM 840 O O . ARG A 1 107 ? -1.903 6.321 -2.529 1.00 90.12 107 ARG A O 1
ATOM 847 N N . SER A 1 108 ? -3.683 6.133 -1.192 1.00 89.88 108 SER A N 1
ATOM 848 C CA . SER A 1 108 ? -2.939 6.302 0.050 1.00 89.88 108 SER A CA 1
ATOM 849 C C . SER A 1 108 ? -3.563 5.530 1.209 1.00 89.88 108 SER A C 1
ATOM 851 O O . SER A 1 108 ? -4.774 5.343 1.284 1.00 89.88 108 SER A O 1
ATOM 853 N N . LYS A 1 109 ? -2.723 5.147 2.172 1.00 88.12 109 LYS A N 1
ATOM 854 C CA . LYS A 1 109 ? -3.144 4.462 3.406 1.00 88.12 109 LYS A CA 1
ATOM 855 C C . LYS A 1 109 ? -4.041 5.336 4.279 1.00 88.12 109 LYS A C 1
ATOM 857 O O . LYS A 1 109 ? -4.938 4.840 4.945 1.00 88.12 109 LYS A O 1
ATOM 862 N N . LEU A 1 110 ? -3.803 6.649 4.251 1.00 90.00 110 LEU A N 1
ATOM 863 C CA . LEU A 1 110 ? -4.600 7.626 4.984 1.00 90.00 110 LEU A CA 1
ATOM 864 C C . LEU A 1 110 ? -6.034 7.692 4.451 1.00 90.00 110 LEU A C 1
ATOM 866 O O . LEU A 1 110 ? -6.967 7.773 5.241 1.00 90.00 110 LEU A O 1
ATOM 870 N N . GLU A 1 111 ? -6.212 7.648 3.127 1.00 90.75 111 GLU A N 1
ATOM 871 C CA . GLU A 1 111 ? -7.547 7.560 2.529 1.00 90.75 111 GLU A CA 1
ATOM 872 C C . GLU A 1 111 ? -8.266 6.276 2.952 1.00 90.75 111 GLU A C 1
ATOM 874 O O . GLU A 1 111 ? -9.455 6.335 3.252 1.00 90.75 111 GLU A O 1
ATOM 879 N N . VAL A 1 112 ? -7.551 5.150 3.041 1.00 90.38 112 VAL A N 1
ATOM 880 C CA . VAL A 1 112 ? -8.134 3.883 3.506 1.00 90.38 112 VAL A CA 1
ATOM 881 C C . VAL A 1 112 ? -8.526 3.947 4.985 1.00 90.38 112 VAL A C 1
ATOM 883 O O . VAL A 1 112 ? -9.650 3.601 5.322 1.00 90.38 112 VAL A O 1
ATOM 886 N N . ALA A 1 113 ? -7.672 4.460 5.874 1.00 90.19 113 ALA A N 1
ATOM 887 C CA . ALA A 1 113 ? -8.040 4.606 7.288 1.00 90.19 113 ALA A CA 1
ATOM 888 C C . ALA A 1 113 ? -9.259 5.518 7.483 1.00 90.19 113 ALA A C 1
ATOM 890 O O . ALA A 1 113 ? -10.169 5.181 8.234 1.00 90.19 113 ALA A O 1
ATOM 891 N N . ARG A 1 114 ? -9.322 6.635 6.744 1.00 89.50 114 ARG A N 1
ATOM 892 C CA . ARG A 1 114 ? -10.490 7.529 6.751 1.00 89.50 114 ARG A CA 1
ATOM 893 C C . ARG A 1 114 ? -11.752 6.843 6.243 1.00 89.50 114 ARG A C 1
ATOM 895 O O . ARG A 1 114 ? -12.827 7.133 6.751 1.00 89.50 114 ARG A O 1
ATOM 902 N N . TYR A 1 115 ? -11.629 5.959 5.254 1.00 90.00 115 TYR A N 1
ATOM 903 C CA . TYR A 1 115 ? -12.756 5.180 4.747 1.00 90.00 115 TYR A CA 1
ATOM 904 C C . TYR A 1 115 ? -13.351 4.266 5.825 1.00 90.00 115 TYR A C 1
ATOM 906 O O . TYR A 1 115 ? -14.567 4.179 5.932 1.00 90.00 115 TYR A O 1
ATOM 914 N N . PHE A 1 116 ? -12.506 3.674 6.670 1.00 87.00 116 PHE A N 1
ATOM 915 C CA . PHE A 1 116 ? -12.933 2.873 7.821 1.00 87.00 116 PHE A CA 1
ATOM 916 C C . PHE A 1 116 ? -13.322 3.696 9.061 1.00 87.00 116 PHE A C 1
ATOM 918 O O . PHE A 1 116 ? -13.641 3.120 10.095 1.00 87.00 116 PHE A O 1
ATOM 925 N N . GLY A 1 117 ? -13.277 5.031 8.993 1.00 88.00 117 GLY A N 1
ATOM 926 C CA . GLY A 1 117 ? -13.552 5.896 10.145 1.00 88.00 117 GLY A CA 1
ATOM 927 C C . GLY A 1 117 ? -12.488 5.831 11.248 1.00 88.00 117 GLY A C 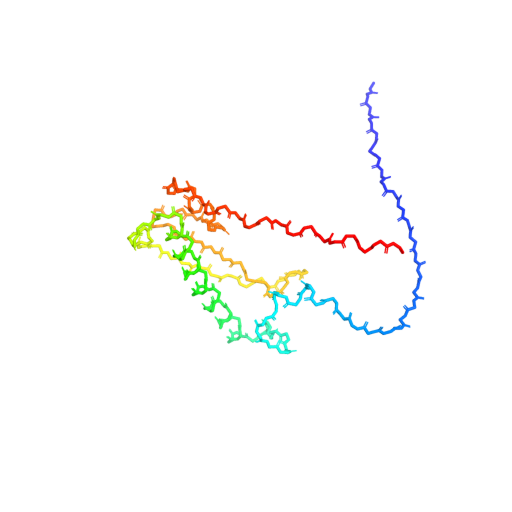1
ATOM 928 O O . GLY A 1 117 ? -12.749 6.265 12.366 1.00 88.00 117 GLY A O 1
ATOM 929 N N . LEU A 1 118 ? -11.296 5.307 10.951 1.00 87.12 118 LEU A N 1
ATOM 930 C CA . LEU A 1 118 ? -10.204 5.212 11.915 1.00 87.12 118 LEU A CA 1
ATOM 931 C C . LEU A 1 118 ? -9.468 6.547 12.038 1.00 87.12 118 LEU A C 1
ATOM 933 O O . LEU A 1 118 ? -9.194 7.220 11.035 1.00 87.12 118 LEU A O 1
ATOM 937 N N . GLU A 1 119 ? -9.086 6.904 13.265 1.00 83.69 119 GLU A N 1
ATOM 938 C CA . GLU A 1 119 ? -8.202 8.041 13.491 1.00 83.69 119 GLU A CA 1
ATOM 939 C C . GLU A 1 119 ? -6.758 7.617 13.176 1.00 83.69 119 GLU A C 1
ATOM 941 O O . GLU A 1 119 ? -6.196 6.748 13.846 1.00 83.69 119 GLU A O 1
ATOM 946 N N . PRO A 1 120 ? -6.129 8.190 12.136 1.00 81.00 120 PRO A N 1
ATOM 947 C CA . PRO A 1 120 ? -4.774 7.818 11.771 1.00 81.00 120 PRO A CA 1
ATOM 948 C C . PRO A 1 120 ? -3.804 8.224 12.888 1.00 81.00 120 PRO A C 1
ATOM 950 O O . PRO A 1 120 ? -3.952 9.311 13.458 1.00 81.00 120 PRO A O 1
ATOM 953 N N . PRO A 1 121 ? -2.757 7.425 13.159 1.00 77.38 121 PRO A N 1
ATOM 954 C CA . PRO A 1 121 ? -1.759 7.789 14.151 1.00 77.38 121 PRO A CA 1
ATOM 955 C C . PRO A 1 121 ? -1.164 9.155 13.801 1.00 77.38 121 PRO A C 1
ATOM 957 O O . PRO A 1 121 ? -0.764 9.402 12.655 1.00 77.38 121 PRO A O 1
ATOM 960 N N . LYS A 1 122 ? -1.127 10.058 14.791 1.00 76.69 122 LYS A N 1
ATOM 961 C CA . LYS A 1 122 ? -0.602 11.415 14.609 1.00 76.69 122 LYS A CA 1
ATOM 962 C C . LYS A 1 122 ? 0.806 11.319 14.013 1.00 76.69 122 LYS A C 1
ATOM 964 O O . LYS A 1 122 ? 1.654 10.623 14.580 1.00 76.69 122 LYS A O 1
ATOM 969 N N . PRO A 1 123 ? 1.081 11.982 12.873 1.00 75.62 123 PRO A N 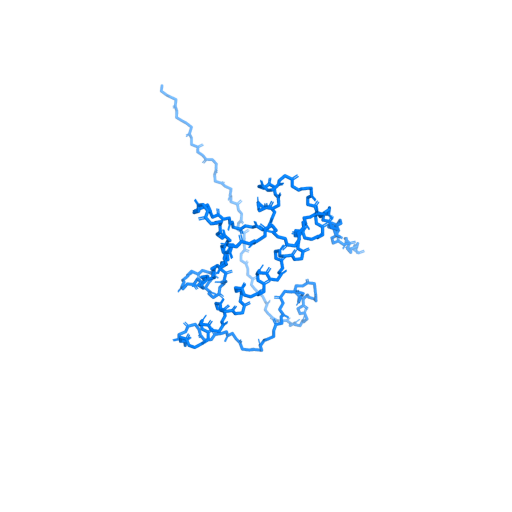1
ATOM 970 C CA . PRO A 1 123 ? 2.409 11.934 12.293 1.00 75.62 123 PRO A CA 1
ATOM 971 C C . PRO A 1 123 ? 3.404 12.531 13.294 1.00 75.62 123 PRO A C 1
ATOM 973 O O . PRO A 1 123 ? 3.076 13.522 13.957 1.00 75.62 123 PRO A O 1
ATOM 976 N N . PRO A 1 124 ? 4.624 11.976 13.404 1.00 71.12 124 PRO A N 1
ATOM 977 C CA . PRO A 1 124 ? 5.644 12.588 14.235 1.00 71.12 124 PRO A CA 1
ATOM 978 C C . PRO A 1 124 ? 5.872 14.032 13.766 1.00 71.12 124 PRO A C 1
ATOM 980 O O . PRO A 1 124 ? 5.814 14.306 12.558 1.00 71.12 124 PRO A O 1
ATOM 983 N N . PRO A 1 125 ? 6.123 14.971 14.693 1.00 75.25 125 PRO A N 1
ATOM 984 C CA . PRO A 1 125 ? 6.329 16.364 14.337 1.00 75.25 125 PRO A CA 1
ATOM 985 C C . PRO A 1 125 ? 7.463 16.467 13.315 1.00 75.25 125 PRO A C 1
ATOM 987 O O . PRO A 1 125 ? 8.541 15.890 13.488 1.00 75.25 125 PRO A O 1
ATOM 990 N N . LYS A 1 126 ? 7.219 17.202 12.224 1.00 72.31 126 LYS A N 1
ATOM 991 C CA . LYS A 1 126 ? 8.249 17.475 11.220 1.00 72.31 126 LYS A CA 1
ATOM 992 C C . LYS A 1 126 ? 9.384 18.220 11.920 1.00 72.31 126 LYS A C 1
ATOM 994 O O . LYS A 1 126 ? 9.202 19.368 12.322 1.00 72.31 126 LYS A O 1
ATOM 999 N N . ARG A 1 127 ? 10.551 17.582 12.070 1.00 75.12 127 ARG A N 1
ATOM 1000 C CA . ARG A 1 127 ? 11.764 18.272 12.526 1.00 75.12 127 ARG A CA 1
ATOM 1001 C C . ARG A 1 127 ? 12.032 19.408 11.543 1.00 75.12 127 ARG A C 1
ATOM 1003 O O . ARG A 1 127 ? 12.334 19.152 10.379 1.00 75.12 127 ARG A O 1
ATOM 1010 N N . ARG A 1 128 ? 11.853 20.656 11.983 1.00 71.00 128 ARG A N 1
ATOM 1011 C CA . ARG A 1 128 ? 12.259 21.819 11.188 1.00 71.00 128 ARG A CA 1
ATOM 1012 C C . ARG A 1 128 ? 13.773 21.699 10.987 1.00 71.00 128 ARG A C 1
ATOM 1014 O O . ARG A 1 128 ? 14.453 21.413 11.974 1.00 71.00 128 ARG A O 1
ATOM 1021 N N . PRO A 1 129 ? 14.302 21.869 9.764 1.00 70.94 129 PRO A N 1
ATOM 1022 C CA . PRO A 1 129 ? 15.743 21.940 9.588 1.00 70.94 129 PRO A CA 1
ATOM 1023 C C . PRO A 1 129 ? 16.251 23.071 10.485 1.00 70.94 129 PRO A C 1
ATOM 1025 O O . PRO A 1 129 ? 15.744 24.195 10.424 1.00 70.94 129 PRO A O 1
ATOM 1028 N N . SER A 1 130 ? 17.162 22.738 11.397 1.00 69.94 130 SER A N 1
ATOM 1029 C CA . SER A 1 130 ? 17.828 23.709 12.256 1.00 69.94 130 SER A CA 1
ATOM 1030 C C . SER A 1 130 ? 18.494 24.735 11.351 1.00 69.94 130 SER A C 1
ATOM 1032 O O . SER A 1 130 ? 19.326 24.365 10.526 1.00 69.94 130 SER A O 1
ATOM 1034 N N . LYS A 1 131 ? 18.109 26.009 11.474 1.00 64.88 131 LYS A N 1
ATOM 1035 C CA . LYS A 1 131 ? 18.867 27.098 10.862 1.00 64.88 131 LYS A CA 1
ATOM 1036 C C . LYS A 1 131 ? 20.267 27.036 11.475 1.00 64.88 131 LYS A C 1
ATOM 1038 O O . LYS A 1 131 ? 20.404 27.310 12.663 1.00 64.88 131 LYS A O 1
ATOM 1043 N N . GLN A 1 132 ? 21.266 26.607 10.711 1.00 58.31 132 GLN A N 1
ATOM 1044 C CA . GLN A 1 132 ? 22.652 26.900 11.057 1.00 58.31 132 GLN A CA 1
ATOM 1045 C C . GLN A 1 132 ? 22.787 28.420 10.942 1.00 58.31 132 GLN A C 1
ATOM 1047 O O . GLN A 1 132 ? 22.550 28.987 9.875 1.00 58.31 132 GLN A O 1
ATOM 1052 N N . SER A 1 133 ? 22.974 29.070 12.090 1.00 59.47 133 SER A N 1
ATOM 1053 C CA . SER A 1 133 ? 23.239 30.506 12.175 1.00 59.47 133 SER A CA 1
ATOM 1054 C C . SER A 1 133 ? 24.582 30.828 11.499 1.00 59.47 133 SER A C 1
ATOM 1056 O O . SER A 1 133 ? 25.421 29.927 11.439 1.00 59.47 133 SER A O 1
ATOM 1058 N N . PRO A 1 134 ? 24.758 32.057 10.973 1.00 67.88 134 PRO A N 1
ATOM 1059 C CA . PRO A 1 134 ? 25.965 32.469 10.253 1.00 67.88 134 PRO A CA 1
ATOM 1060 C C . PRO A 1 134 ? 27.232 32.395 11.104 1.00 67.88 134 PRO A C 1
ATOM 1062 O O . PRO A 1 134 ? 27.117 32.594 12.337 1.00 67.88 134 PRO A O 1
#

Radius of gyration: 21.72 Å; chains: 1; bounding box: 50×56×39 Å

InterPro domains:
  IPR001739 Methyl-CpG DNA binding [PF01429] (74-124)
  IPR001739 Methyl-CpG DNA binding [PS50982] (64-134)
  IPR016177 DNA-binding domain superfamily [SSF54171] (73-117)

Foldseek 3Di:
DDDDDDDDDDDDDDDDDDDDDDDDPVVCVPDDDDPDDFPPVDVVSQVVCFVVVQVVVVVVLQVFCVQLVHDPCLCVPKGKGWDAACDDPRHRDIFMWIADNVGDIDRDSVVVCVVVVTDTDDPDPDDDPPPPDD

Sequence (134 aa):
HNTRPRTACSKRRCQGVLPPDLGDPANVKRRRPSLMPPDLKNPADVNRRRSEAREYAWEAISRFLAAAGGGDGLLDGWYTTAEVRKGGESIGQVDVYYHHPDGKRFRSKLEVARYFGLEPPKPPPKRRPSKQSP

Secondary structure (DSSP, 8-state):
---PPPPP----------------GGGGGG--S-SS---TT-HHHHHHHHHHHHHHHHHHHHHHHHHTT--TTTTTT-EEEEEE--SSTTTT-EEEEEE-TTS-EESSHHHHHHHTT--PPPPPP--PPP----

Organism: NCBI:txid221442